Protein 8EY4 (pdb70)

Foldseek 3Di:
DAAADLQQGDGQDDDAQPQDQRPPQRDGRHPVLSVPQCDADDSHRGGSVVSNVVVVVD/DDDQVVQLQVQCVVAVVVPVVDDHSVVVQVVLLCVCPVDPQWDWDADPQGKIWIAHLVSQDIWIAHNVSRTRHHRDPVRVVVVVVD

Structure (mmCIF, N/CA/C/O backbone):
data_8EY4
#
_entry.id   8EY4
#
_cell.length_a   70.641
_cell.length_b   53.660
_cell.length_c   38.533
_cell.angle_alpha   90.000
_cell.angle_beta   102.550
_cell.angle_gamma   90.000
#
_symmetry.space_group_name_H-M   'C 1 2 1'
#
loop_
_entity.id
_entity.type
_entity.pdbx_description
1 polymer 'Cys_rich_CPCC domain-containing protein'
2 polymer 'PT-VENN domain-containing protein'
3 non-polymer 'FE (II) ION'
4 water water
#
loop_
_atom_site.group_PDB
_atom_site.id
_atom_site.type_symbol
_atom_site.label_atom_id
_atom_site.label_alt_id
_atom_site.label_comp_id
_atom_site.label_asym_id
_atom_site.label_entity_id
_atom_site.label_seq_id
_atom_site.pdbx_PDB_ins_code
_atom_site.Cartn_x
_atom_site.Cartn_y
_atom_site.Cartn_z
_atom_site.occupancy
_atom_site.B_iso_or_equiv
_atom_site.auth_seq_id
_atom_site.auth_comp_id
_atom_site.auth_asym_id
_atom_site.auth_atom_id
_atom_site.pdbx_PDB_model_num
ATOM 1 N N . GLY A 1 5 ? 6.20370 0.71776 29.61061 1.000 54.97252 5 GLY I N 1
ATOM 2 C CA . GLY A 1 5 ? 6.70780 1.49709 30.73251 1.000 55.47730 5 GLY I CA 1
ATOM 3 C C . GLY A 1 5 ? 7.75479 0.87026 31.65952 1.000 54.02917 5 GLY I C 1
ATOM 4 O O . GLY A 1 5 ? 7.86846 1.28299 32.80622 1.000 57.10525 5 GLY I O 1
ATOM 5 N N . SER A 1 6 ? 8.55321 -0.09425 31.17538 1.000 47.75140 6 SER I N 1
ATOM 6 C CA . SER A 1 6 ? 9.41683 -0.85807 32.06711 1.000 43.02304 6 SER I CA 1
ATOM 7 C C . SER A 1 6 ? 10.85888 -0.97794 31.57822 1.000 40.65370 6 SER I C 1
ATOM 8 O O . SER A 1 6 ? 11.56687 -1.89080 32.01383 1.000 47.96297 6 SER I O 1
ATOM 11 N N . TYR A 1 7 ? 11.32076 -0.08328 30.66067 1.000 25.2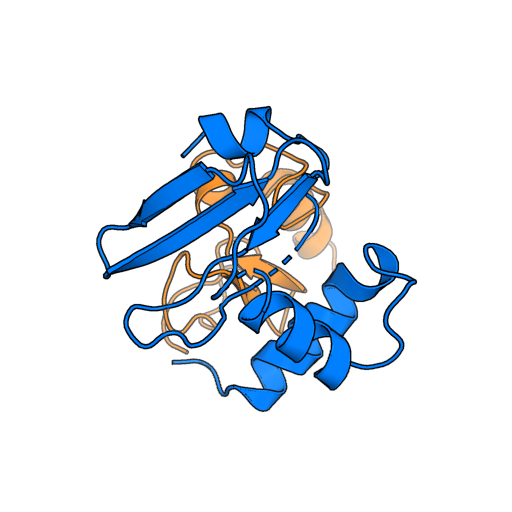9040 7 TYR I N 1
ATOM 12 C CA . TYR A 1 7 ? 12.74719 0.04729 30.38089 1.000 26.74323 7 TYR I CA 1
ATOM 13 C C . TYR A 1 7 ? 13.25128 1.40786 30.84473 1.000 23.37731 7 TYR I C 1
ATOM 14 O O . TYR A 1 7 ? 12.51398 2.39416 30.76194 1.000 23.62543 7 TYR I O 1
ATOM 23 N N . PRO A 1 8 ? 14.51213 1.50382 31.28723 1.000 25.17179 8 PRO I N 1
ATOM 24 C CA . PRO A 1 8 ? 15.06599 2.80809 31.67067 1.000 24.65846 8 PRO I CA 1
ATOM 25 C C . PRO A 1 8 ? 15.20897 3.75510 30.48988 1.000 25.72062 8 PRO I C 1
ATOM 26 O O . PRO A 1 8 ? 15.65313 3.36284 29.40511 1.000 28.81683 8 PRO I O 1
ATOM 30 N N . CYS A 1 9 ? 14.81867 5.00918 30.70997 1.000 22.38055 9 CYS I N 1
ATOM 31 C CA . CYS A 1 9 ? 15.15415 6.07216 29.77695 1.000 20.05506 9 CYS I CA 1
ATOM 32 C C . CYS A 1 9 ? 16.67539 6.18348 29.71182 1.000 17.11304 9 CYS I C 1
ATOM 33 O O . CYS A 1 9 ? 17.34548 6.19716 30.76215 1.000 19.41777 9 CYS I O 1
ATOM 36 N N . PRO A 1 10 ? 17.25963 6.22566 28.52511 1.000 17.06733 10 PRO I N 1
ATOM 37 C CA . PRO A 1 10 ? 18.72918 6.32959 28.44325 1.000 22.73253 10 PRO I CA 1
ATOM 38 C C . PRO A 1 10 ? 19.27740 7.63688 28.98245 1.000 20.91234 10 PRO I C 1
ATOM 39 O O . PRO A 1 10 ? 20.47985 7.71224 29.28698 1.000 26.38003 10 PRO I O 1
ATOM 43 N N . CYS A 1 11 ? 18.45041 8.66658 29.12491 1.000 21.61462 11 CYS I N 1
ATOM 44 C CA . CYS A 1 11 ? 18.92334 9.95617 29.65458 1.000 19.72611 11 CYS I CA 1
ATOM 45 C C . CYS A 1 11 ? 18.80044 9.97470 31.17353 1.000 23.77364 11 CYS I C 1
ATOM 46 O O . CYS A 1 11 ? 19.80509 9.94748 31.89428 1.000 22.86992 11 CYS I O 1
ATOM 49 N N . CYS A 1 12 ? 17.57145 10.01010 31.67008 1.000 21.82520 12 CYS I N 1
ATOM 50 C CA . CYS A 1 12 ? 17.38576 10.15794 33.11034 1.000 22.39218 12 CYS I CA 1
ATOM 51 C C . CYS A 1 12 ? 17.47571 8.83851 33.88315 1.000 23.74061 12 CYS I C 1
ATOM 52 O O . CYS A 1 12 ? 17.61446 8.86650 35.11814 1.000 22.94745 12 CYS I O 1
ATOM 55 N N . GLY A 1 13 ? 17.40879 7.68854 33.21777 1.000 20.36577 13 GLY I N 1
ATOM 56 C CA . GLY A 1 13 ? 17.52976 6.40310 33.89041 1.000 23.21349 13 GLY I CA 1
ATOM 57 C C . GLY A 1 13 ? 16.27810 5.89626 34.58739 1.000 25.77601 13 GLY I C 1
ATOM 58 O O . GLY A 1 13 ? 16.27267 4.75263 35.05004 1.000 22.70976 13 GLY I O 1
ATOM 59 N N . ASN A 1 14 ? 15.20682 6.68915 34.65107 1.000 20.60598 14 ASN I N 1
ATOM 60 C CA . ASN A 1 14 ? 13.94240 6.22620 35.19230 1.000 23.69002 14 ASN I CA 1
ATOM 61 C C . ASN A 1 14 ? 13.19518 5.32721 34.20898 1.000 24.92958 14 ASN I C 1
ATOM 62 O O . ASN A 1 14 ? 13.28989 5.48842 32.97946 1.000 22.00583 14 ASN I O 1
ATOM 67 N N . LYS A 1 15 ? 12.43058 4.38609 34.76950 1.000 24.27477 15 LYS I N 1
ATOM 68 C CA . LYS A 1 15 ? 11.76244 3.33120 33.99933 1.000 23.94403 15 LYS I CA 1
ATOM 69 C C . LYS A 1 15 ? 10.48910 3.89054 33.37278 1.000 24.87738 15 LYS I C 1
ATOM 70 O O . LYS A 1 15 ? 9.39374 3.74505 33.90830 1.000 25.09334 15 LYS I O 1
ATOM 76 N N . THR A 1 16 ? 10.62887 4.49947 32.18379 1.000 22.50088 16 THR I N 1
ATOM 77 C CA . THR A 1 16 ? 9.49976 5.11596 31.51080 1.000 22.69088 16 THR I CA 1
ATOM 78 C C . THR A 1 16 ? 9.27476 4.61681 30.09259 1.000 20.58682 16 THR I C 1
ATOM 79 O O . THR A 1 16 ? 8.35669 5.10247 29.43792 1.000 21.80760 16 THR I O 1
ATOM 83 N N . ILE A 1 17 ? 10.10644 3.71855 29.59250 1.000 21.60939 17 ILE I N 1
ATOM 84 C CA . ILE A 1 17 ? 10.12397 3.36427 28.17723 1.000 22.76045 17 ILE I CA 1
ATOM 85 C C . ILE A 1 17 ? 9.42816 2.02382 28.02052 1.000 22.54462 17 ILE I C 1
ATOM 86 O O . ILE A 1 17 ? 9.65140 1.09734 28.81659 1.000 25.56544 17 ILE I O 1
ATOM 91 N N . ASP A 1 18 ? 8.53745 1.94172 27.03103 1.000 24.20426 18 ASP I N 1
ATOM 92 C CA . ASP A 1 18 ? 7.80208 0.72392 26.72729 1.000 26.28340 18 ASP I CA 1
ATOM 93 C C . ASP A 1 18 ? 8.60512 -0.17035 25.78497 1.000 29.14810 18 ASP I C 1
ATOM 94 O O . ASP A 1 18 ? 8.89337 -1.32725 26.10009 1.000 25.40419 18 ASP I O 1
ATOM 99 N N . GLU A 1 19 ? 8.96203 0.35369 24.62208 1.000 22.80953 19 GLU I N 1
ATOM 100 C CA . GLU A 1 19 ? 9.75377 -0.37634 23.63188 1.000 24.30801 19 GLU I CA 1
ATOM 101 C C . GLU A 1 19 ? 11.06604 0.36261 23.46796 1.000 22.06285 19 GLU I C 1
ATOM 102 O O . GLU A 1 19 ? 11.06744 1.50024 22.96163 1.000 29.23203 19 GLU I O 1
ATOM 108 N N . PRO A 1 20 ? 12.19594 -0.20850 23.85429 1.000 21.58444 20 PRO I N 1
ATOM 109 C CA . PRO A 1 20 ? 13.44922 0.54588 23.79952 1.000 22.85921 20 PRO I CA 1
ATOM 110 C C . PRO A 1 20 ? 13.87536 0.84187 22.37069 1.000 23.11934 20 PRO I C 1
ATOM 111 O O . PRO A 1 20 ? 13.74608 0.00605 21.47314 1.000 25.55220 20 PRO I O 1
ATOM 115 N N . GLY A 1 21 ? 14.43115 2.02759 22.17685 1.000 22.55363 21 GLY I N 1
ATOM 116 C CA . GLY A 1 21 ? 14.98147 2.35904 20.87515 1.000 19.87976 21 GLY I CA 1
ATOM 117 C C . GLY A 1 21 ? 13.94828 2.62274 19.79971 1.000 21.72937 21 GLY I C 1
ATOM 118 O O . GLY A 1 21 ? 14.26732 2.53084 18.60499 1.000 24.44735 21 GLY I O 1
ATOM 119 N N . CYS A 1 22 ? 12.73197 2.99605 20.18771 1.000 18.77784 22 CYS I N 1
ATOM 120 C CA . CYS A 1 22 ? 11.61398 3.18193 19.25786 1.000 20.27427 22 CYS I CA 1
ATOM 121 C C . CYS A 1 22 ? 11.06046 4.60116 19.34287 1.000 22.38581 22 CYS I C 1
ATOM 122 O O . CYS A 1 22 ? 9.87028 4.82410 19.11099 1.000 20.58084 22 CYS I O 1
ATOM 125 N N . TYR A 1 23 ? 11.91276 5.56619 19.69714 1.000 15.64797 23 TYR I N 1
ATOM 126 C CA . TYR A 1 23 ? 11.59252 7.00286 19.62876 1.000 15.25959 23 TYR I CA 1
ATOM 127 C C . TYR A 1 23 ? 10.45671 7.43228 20.55886 1.000 18.09905 23 TYR I C 1
ATOM 128 O O . TYR A 1 23 ? 9.87201 8.50999 20.37265 1.000 16.13781 23 TYR I O 1
ATOM 137 N N . GLU A 1 24 ? 10.16791 6.67592 21.61678 1.000 15.90697 24 GLU I N 1
ATOM 138 C CA . GLU A 1 24 ? 9.29582 7.20587 22.65566 1.000 16.17427 24 GLU I CA 1
ATOM 139 C C . GLU A 1 24 ? 9.93120 8.43207 23.30010 1.000 20.60995 24 GLU I C 1
ATOM 140 O O . GLU A 1 24 ? 11.15543 8.50864 23.45722 1.000 20.59947 24 GLU I O 1
ATOM 146 N N . ILE A 1 25 ? 9.09558 9.38941 23.70223 1.000 16.21351 25 ILE I N 1
ATOM 147 C CA . ILE A 1 25 ? 9.57457 10.58770 24.38142 1.000 16.36420 25 ILE I CA 1
ATOM 148 C C . ILE A 1 25 ? 9.35476 10.40843 25.87855 1.000 19.86473 25 ILE I C 1
ATOM 149 O O . ILE A 1 25 ? 8.22556 10.18921 26.32825 1.000 18.39085 25 ILE I O 1
ATOM 154 N N . CYS A 1 26 ? 10.44985 10.43715 26.62753 1.000 17.46114 26 CYS I N 1
ATOM 155 C CA . CYS A 1 26 ? 10.38275 10.26648 28.08099 1.000 18.27232 26 CYS I CA 1
ATOM 156 C C . CYS A 1 26 ? 9.55410 11.39356 28.67791 1.000 18.53816 26 CYS I C 1
ATOM 157 O O . CYS A 1 26 ? 9.86845 12.57046 28.45194 1.000 19.10735 26 CYS I O 1
ATOM 160 N N . PRO A 1 27 ? 8.51492 11.08329 29.45917 1.000 19.05107 27 PRO I N 1
ATOM 161 C CA . PRO A 1 27 ? 7.71507 12.13413 30.09199 1.000 20.56549 27 PRO I CA 1
ATOM 162 C C . PRO A 1 27 ? 8.41721 12.86319 31.22672 1.000 21.59238 27 PRO I C 1
ATOM 163 O O . PRO A 1 27 ? 7.89851 13.89428 31.67915 1.000 22.37879 27 PRO I O 1
ATOM 167 N N . ILE A 1 28 ? 9.51781 12.33727 31.75076 1.000 20.52495 28 ILE I N 1
ATOM 168 C CA . ILE A 1 28 ? 10.23111 13.00145 32.84216 1.000 21.34908 28 ILE I CA 1
ATOM 169 C C . ILE A 1 28 ? 11.22597 14.02259 32.32061 1.000 26.47324 28 ILE I C 1
ATOM 170 O O . ILE A 1 28 ? 11.26289 15.16331 32.78694 1.000 28.28871 28 ILE I O 1
ATOM 175 N N . CYS A 1 29 ? 12.05885 13.64009 31.35403 1.000 20.42658 29 CYS I N 1
ATOM 176 C CA . CYS A 1 29 ? 13.18170 14.46732 30.95828 1.000 20.35672 29 CYS I CA 1
ATOM 177 C C . CYS A 1 29 ? 13.09396 14.94789 29.51883 1.000 21.73965 29 CYS I C 1
ATOM 178 O O . CYS A 1 29 ? 13.89676 15.79954 29.12323 1.000 20.07798 29 CYS I O 1
ATOM 181 N N . GLY A 1 30 ? 12.11863 14.47180 28.74326 1.000 22.35950 30 GLY I N 1
ATOM 182 C CA . GLY A 1 30 ? 11.93776 14.93966 27.38091 1.000 20.37960 30 GLY I CA 1
ATOM 183 C C . GLY A 1 30 ? 12.80818 14.27849 26.33097 1.000 19.18925 30 GLY I C 1
ATOM 184 O O . GLY A 1 30 ? 12.66866 14.60448 25.13395 1.000 16.88797 30 GLY I O 1
ATOM 185 N N . TRP A 1 31 ? 13.69138 13.36790 26.72094 1.000 20.47055 31 TRP I N 1
ATOM 186 C CA . TRP A 1 31 ? 14.58123 12.70723 25.76296 1.000 17.38756 31 TRP I CA 1
ATOM 187 C C . TRP A 1 31 ? 13.78974 11.77331 24.86034 1.000 19.09714 31 TRP I C 1
ATOM 188 O O . TRP A 1 31 ? 13.05882 10.91202 25.36111 1.000 17.30298 31 TRP I O 1
ATOM 199 N N . GLU A 1 32 ? 13.92342 11.94917 23.52492 1.000 16.23987 32 GLU I N 1
ATOM 200 C CA . GLU A 1 32 ? 13.32820 11.01194 22.57749 1.000 15.80879 32 GLU I CA 1
ATOM 201 C C . GLU A 1 32 ? 14.26717 9.82795 22.39345 1.000 15.96256 32 GLU I C 1
ATOM 202 O O . GLU A 1 32 ? 15.46984 10.00747 22.15355 1.000 19.40472 32 GLU I O 1
ATOM 208 N N . ASP A 1 33 ? 13.73535 8.61819 22.56391 1.000 16.09723 33 ASP I N 1
ATOM 209 C CA . ASP A 1 33 ? 14.58702 7.43973 22.71243 1.000 16.48004 33 ASP I CA 1
ATOM 210 C C . ASP A 1 33 ? 1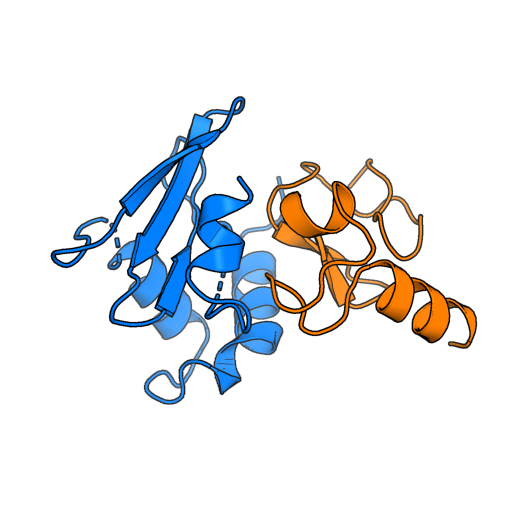5.04834 6.95920 21.32500 1.000 16.71326 33 ASP I C 1
ATOM 211 O O . ASP A 1 33 ? 14.61205 5.94706 20.78020 1.000 17.00826 33 ASP I O 1
ATOM 216 N N . ASP A 1 34 ? 16.04493 7.67156 20.81357 1.000 16.48283 34 ASP I N 1
ATOM 217 C CA . ASP A 1 34 ? 16.65246 7.47033 19.49734 1.000 15.82496 34 ASP I CA 1
ATOM 218 C C . ASP A 1 34 ? 17.79962 6.47118 19.59949 1.000 16.34949 34 ASP I C 1
ATOM 219 O O . ASP A 1 34 ? 18.76682 6.73167 20.33132 1.000 16.79383 34 ASP I O 1
ATOM 224 N N . PRO A 1 35 ? 17.76993 5.35306 18.86713 1.000 16.42070 35 PRO I N 1
ATOM 225 C CA . PRO A 1 35 ? 18.78631 4.31638 19.08939 1.000 18.51001 35 PRO I CA 1
ATOM 226 C C . PRO A 1 35 ? 20.15648 4.69549 18.53298 1.000 21.75303 35 PRO I C 1
ATOM 227 O O . PRO A 1 35 ? 21.17613 4.20196 19.03384 1.000 19.72197 35 PRO I O 1
ATOM 231 N N . VAL A 1 36 ? 20.21538 5.56276 17.51976 1.000 16.82507 36 VAL I N 1
ATOM 232 C CA . VAL A 1 36 ? 21.51455 6.05752 17.05572 1.000 17.57692 36 VAL I CA 1
ATOM 233 C C . VAL A 1 36 ? 22.20382 6.84722 18.16427 1.000 20.38780 36 VAL I C 1
ATOM 234 O O . VAL A 1 36 ? 23.41854 6.72389 18.37590 1.000 20.73658 36 VAL I O 1
ATOM 238 N N . GLN A 1 37 ? 21.43476 7.66273 18.89095 1.000 17.18212 37 GLN I N 1
ATOM 239 C CA . GLN A 1 37 ? 22.00720 8.52983 19.91581 1.000 17.59134 37 GLN I CA 1
ATOM 240 C C . GLN A 1 37 ? 22.30330 7.79153 21.21914 1.000 24.41709 37 GLN I C 1
ATOM 241 O O . GLN A 1 37 ? 23.18721 8.22966 21.96429 1.000 21.83764 37 GLN I O 1
ATOM 247 N N . SER A 1 38 ? 21.58236 6.69869 21.53691 1.000 21.81891 38 SER I N 1
ATOM 248 C CA . SER A 1 38 ? 22.04167 5.87743 22.65924 1.000 22.73739 38 SER I CA 1
ATOM 249 C C . SER A 1 38 ? 23.23744 5.00694 22.27285 1.000 22.99916 38 SER I C 1
ATOM 250 O O . SER A 1 38 ? 24.11416 4.75437 23.11102 1.000 23.46407 38 SER I O 1
ATOM 253 N N . ALA A 1 39 ? 23.33229 4.55975 21.02143 1.000 20.82983 39 ALA I N 1
ATOM 254 C CA . ALA A 1 39 ? 24.51440 3.78783 20.63069 1.000 22.48225 39 ALA I CA 1
ATOM 255 C C . ALA A 1 39 ? 25.76032 4.66881 20.54257 1.000 27.47238 39 ALA I C 1
ATOM 256 O O . ALA A 1 39 ? 26.87836 4.18034 20.73066 1.000 31.39103 39 ALA I O 1
ATOM 258 N N . ASP A 1 40 ? 25.59125 5.95978 20.26740 1.000 28.96111 40 ASP I N 1
ATOM 259 C CA . ASP A 1 40 ? 26.68766 6.92475 20.22479 1.000 23.75127 40 ASP I CA 1
ATOM 260 C C . ASP A 1 40 ? 26.29287 8.12552 21.07096 1.000 21.78861 40 ASP I C 1
ATOM 261 O O . ASP A 1 40 ? 25.67404 9.08351 20.57634 1.000 20.45249 40 ASP I O 1
ATOM 266 N N . PRO A 1 41 ? 26.61852 8.11007 22.36351 1.000 22.67708 41 PRO I N 1
ATOM 267 C CA . PRO A 1 41 ? 26.06770 9.14069 23.25427 1.000 21.94367 41 PRO I CA 1
ATOM 268 C C . PRO A 1 41 ? 26.63423 10.52920 23.02110 1.000 25.64366 41 PRO I C 1
ATOM 269 O O . PRO A 1 41 ? 26.14993 11.47393 23.65438 1.000 22.42917 41 PRO I O 1
ATOM 273 N N . ASP A 1 42 ? 27.64794 10.68360 22.17005 1.000 23.33703 42 ASP I N 1
ATOM 274 C CA . ASP A 1 42 ? 28.17179 11.99857 21.83875 1.000 24.00514 42 ASP I CA 1
ATOM 275 C C . ASP A 1 42 ? 27.62383 12.54440 20.52631 1.000 26.37606 42 ASP I C 1
ATOM 276 O O . ASP A 1 42 ? 28.01043 13.64556 20.12099 1.000 25.70478 42 ASP I O 1
ATOM 281 N N . PHE A 1 43 ? 26.68825 11.84680 19.89151 1.000 24.40050 43 PHE I N 1
ATOM 282 C CA . PHE A 1 43 ? 26.19298 12.24027 18.56781 1.000 20.50653 43 PHE I CA 1
ATOM 283 C C . PHE A 1 43 ? 25.00140 13.17447 18.75189 1.000 21.87691 43 PHE I C 1
ATOM 284 O O . PHE A 1 43 ? 23.93133 12.74176 19.20002 1.000 22.13116 43 PHE I O 1
ATOM 292 N N . SER A 1 44 ? 25.19588 14.45945 18.44880 1.000 20.89748 44 SER I N 1
ATOM 293 C CA . SER A 1 44 ? 24.09667 15.40730 18.49204 1.000 20.86042 44 SER I CA 1
ATOM 294 C C . SER A 1 44 ? 23.32387 15.35676 17.17731 1.000 21.67538 44 SER I C 1
ATOM 295 O O . SER A 1 44 ? 23.82276 14.88527 16.15183 1.000 22.65476 44 SER I O 1
ATOM 298 N N . GLY A 1 45 ? 22.09672 15.85775 17.19981 1.000 19.21873 45 GLY I N 1
ATOM 299 C CA . GLY A 1 45 ? 21.46879 16.12075 15.91161 1.000 18.54333 45 GLY I CA 1
ATOM 300 C C . GLY A 1 45 ? 20.78789 14.92939 15.28079 1.000 19.92722 45 GLY I C 1
ATOM 301 O O . GLY A 1 45 ? 20.73427 14.83081 14.03887 1.000 22.41961 45 GLY I O 1
ATOM 302 N N . GLY A 1 46 ? 20.21652 14.03769 16.09404 1.000 16.97725 46 GLY I N 1
ATOM 303 C CA . GLY A 1 46 ? 19.35180 12.99768 15.57148 1.000 17.59089 46 GLY I CA 1
ATOM 304 C C . GLY A 1 46 ? 17.92246 13.37445 15.93339 1.000 15.55718 46 GLY I C 1
ATOM 305 O O . GLY A 1 46 ? 17.52197 14.50616 15.65585 1.000 17.98997 46 GLY I O 1
ATOM 306 N N . ALA A 1 47 ? 17.15801 12.48381 16.58161 1.000 12.81936 47 ALA I N 1
ATOM 307 C CA . ALA A 1 47 ? 15.81482 12.88516 16.99163 1.000 15.39868 47 ALA I CA 1
ATOM 308 C C . ALA A 1 47 ? 15.87918 14.01751 18.00191 1.000 18.88235 47 ALA I C 1
ATOM 309 O O . ALA A 1 47 ? 14.98845 14.86543 18.03368 1.000 17.88432 47 ALA I O 1
ATOM 311 N N . ASN A 1 48 ? 16.95159 14.06734 18.79533 1.000 15.58537 48 ASN I N 1
ATOM 312 C CA . ASN A 1 48 ? 17.21156 15.14089 19.74951 1.000 15.36220 48 ASN I CA 1
ATOM 313 C C . ASN A 1 48 ? 18.31930 16.04343 19.24150 1.000 15.85615 48 ASN I C 1
ATOM 314 O O . ASN A 1 48 ? 19.31247 15.56463 18.68455 1.000 15.62643 48 ASN I O 1
ATOM 319 N N . SER A 1 49 ? 18.14594 17.33874 19.44339 1.000 17.15237 49 SER I N 1
ATOM 320 C CA . SER A 1 49 ? 19.20692 18.27977 19.09998 1.000 20.86521 49 SER I CA 1
ATOM 321 C C . SER A 1 49 ? 20.48328 18.02083 19.89645 1.000 23.01272 49 SER I C 1
ATOM 322 O O . SER A 1 49 ? 21.55263 17.87264 19.27860 1.000 21.27524 49 SER I O 1
ATOM 325 N N . PRO A 1 50 ? 20.46154 17.93009 21.22513 1.000 21.30367 50 PRO I N 1
ATOM 326 C CA . PRO A 1 50 ? 21.69072 17.59398 21.95002 1.000 20.23711 50 PRO I CA 1
ATOM 327 C C . PRO A 1 50 ? 22.05330 16.12427 21.80125 1.000 18.53992 50 PRO I C 1
ATOM 328 O O . PRO A 1 50 ? 21.22363 15.27835 21.44793 1.000 19.18865 50 PRO I O 1
ATOM 332 N N . SER A 1 51 ? 23.33978 15.83808 22.02662 1.000 20.53108 51 SER I N 1
ATOM 333 C CA . SER A 1 51 ? 23.74777 14.46467 22.24913 1.000 19.00911 51 SER I CA 1
ATOM 334 C C . SER A 1 51 ? 23.14086 13.94481 23.55520 1.000 21.88198 51 SER I C 1
ATOM 335 O O . SER A 1 51 ? 22.66953 14.71629 24.40498 1.000 22.45571 51 SER I O 1
ATOM 338 N N . LEU A 1 52 ? 23.16759 12.61616 23.71158 1.000 17.71894 52 LEU I N 1
ATOM 339 C CA . LEU A 1 52 ? 22.70197 12.01187 24.96408 1.000 17.29121 52 LEU I CA 1
ATOM 340 C C . LEU A 1 52 ? 23.51345 12.51170 26.14979 1.000 20.21615 52 LEU I C 1
ATOM 341 O O . LEU A 1 52 ? 22.95507 12.78673 27.22453 1.000 19.76776 52 LEU I O 1
ATOM 346 N N . ASN A 1 53 ? 24.83286 12.62640 25.97800 1.000 18.38473 53 ASN I N 1
ATOM 347 C CA . ASN A 1 53 ? 25.68021 13.08250 27.08010 1.000 21.32784 53 ASN I CA 1
ATOM 348 C C . ASN A 1 53 ? 25.37798 14.52414 27.45664 1.000 23.55392 53 ASN I C 1
ATOM 349 O O . ASN A 1 53 ? 25.43588 14.88830 28.64313 1.000 27.28782 53 ASN I O 1
ATOM 354 N N . GLU A 1 54 ? 25.07121 15.36285 26.46936 1.000 23.50348 54 GLU I N 1
ATOM 355 C CA . GLU A 1 54 ? 24.66792 16.72706 26.78168 1.000 25.05169 54 GLU I CA 1
ATOM 356 C C . GLU A 1 54 ? 23.33999 16.73722 27.52973 1.000 27.01565 54 GLU I C 1
ATOM 357 O O . GLU A 1 54 ? 23.16201 17.49967 28.49274 1.000 27.58294 54 GLU I O 1
ATOM 363 N N . ALA A 1 55 ? 22.40883 15.87608 27.11888 1.000 26.87143 55 ALA I N 1
ATOM 364 C CA . ALA A 1 55 ? 21.09175 15.86101 27.74044 1.000 24.79227 55 ALA I CA 1
ATOM 365 C C . ALA A 1 55 ? 21.15959 15.33454 29.16886 1.000 25.48050 55 ALA I C 1
ATOM 366 O O . ALA A 1 55 ? 20.43709 15.82390 30.04581 1.000 25.48099 55 ALA I O 1
ATOM 368 N N . LYS A 1 56 ? 22.00064 14.32497 29.41231 1.000 22.84513 56 LYS I N 1
ATOM 369 C CA . LYS A 1 56 ? 22.18545 13.81201 30.76957 1.000 27.86896 56 LYS I CA 1
ATOM 370 C C . LYS A 1 56 ? 22.81856 14.85953 31.66762 1.000 32.56633 56 LYS I C 1
ATOM 371 O O . LYS A 1 56 ? 22.38781 15.03720 32.81217 1.000 32.83037 56 LYS I O 1
ATOM 377 N N . ARG A 1 57 ? 23.84335 15.55817 31.17062 1.000 28.99540 57 ARG I N 1
ATOM 378 C CA . ARG A 1 57 ? 24.48303 16.59232 31.97245 1.000 33.93264 57 ARG I CA 1
ATOM 379 C C . ARG A 1 57 ? 23.48283 17.66642 32.36603 1.000 39.04100 57 ARG I C 1
ATOM 380 O O . ARG A 1 57 ? 23.38739 18.03590 33.54259 1.000 37.61416 57 ARG I O 1
ATOM 388 N N . ALA A 1 58 ? 22.71950 18.17207 31.39253 1.000 33.95435 58 ALA I N 1
ATOM 389 C CA . ALA A 1 58 ? 21.69575 19.17444 31.68012 1.000 34.22230 58 ALA I CA 1
ATOM 390 C C . ALA A 1 58 ? 20.65709 18.64257 32.66190 1.000 38.81926 58 ALA I C 1
ATOM 391 O O . ALA A 1 58 ? 20.31785 19.31545 33.64193 1.000 42.52214 58 ALA I O 1
ATOM 393 N N . PHE A 1 59 ? 20.15961 17.42393 32.43720 1.000 33.63285 59 PHE I N 1
ATOM 394 C CA . PHE A 1 59 ? 19.10863 16.90372 33.30700 1.000 33.10630 59 PHE I CA 1
ATOM 395 C C . PHE A 1 59 ? 19.59938 16.72227 34.73666 1.000 41.80164 59 PHE I C 1
ATOM 396 O O . PHE A 1 59 ? 18.85602 16.98336 35.69806 1.000 43.62246 59 PHE I O 1
ATOM 404 N N . ASN A 1 60 ? 20.84184 16.27211 34.91140 1.000 41.56920 60 ASN I N 1
ATOM 405 C CA . ASN A 1 60 ? 21.30528 16.04887 36.27599 1.000 44.13799 60 ASN I CA 1
ATOM 406 C C . ASN A 1 60 ? 21.41158 17.33734 37.07202 1.000 54.14669 60 ASN I C 1
ATOM 407 O O . ASN A 1 60 ? 21.45779 17.28286 38.30558 1.000 56.95212 60 ASN I O 1
ATOM 412 N N . GLU A 1 61 ? 21.42533 18.49270 36.41353 1.000 56.76559 61 GLU I N 1
ATOM 413 C CA . GLU A 1 61 ? 21.32632 19.73919 37.16403 1.000 63.51462 61 GLU I CA 1
ATOM 414 C C . GLU A 1 61 ? 19.87833 20.01394 37.56415 1.000 61.44929 61 GLU I C 1
ATOM 415 O O . GLU A 1 61 ? 19.59063 20.30326 38.73174 1.000 64.96490 61 GLU I O 1
ATOM 421 N N . GLN A 1 62 ? 18.95757 19.90366 36.61397 1.000 58.03122 62 GLN I N 1
ATOM 422 C CA . GLN A 1 62 ? 17.52597 19.91109 36.89837 1.000 58.29067 62 GLN I CA 1
ATOM 423 C C . GLN A 1 62 ? 17.18668 18.98062 38.05769 1.000 57.31806 62 GLN I C 1
ATOM 424 O O . GLN A 1 62 ? 16.51623 19.38718 39.00543 1.000 58.67567 62 GLN I O 1
ATOM 430 N N . LYS B 2 1 ? 3.25714 -0.96929 24.47740 1.000 51.22645 57 LYS A N 1
ATOM 431 C CA . LYS B 2 1 ? 3.33233 0.00165 23.39533 1.000 48.90072 57 LYS A CA 1
ATOM 432 C C . LYS B 2 1 ? 2.68730 1.31127 23.83546 1.000 42.26913 57 LYS A C 1
ATOM 433 O O . LYS B 2 1 ? 1.59599 1.30843 24.42465 1.000 40.18551 57 LYS A O 1
ATOM 439 N N . VAL B 2 2 ? 3.36348 2.43052 23.55413 1.000 36.60880 58 VAL A N 1
ATOM 440 C CA . VAL B 2 2 ? 2.89555 3.71990 24.05328 1.000 38.21141 58 VAL A CA 1
ATOM 441 C C . VAL B 2 2 ? 1.48839 4.03428 23.51446 1.000 38.89271 58 VAL A C 1
ATOM 442 O O . VAL B 2 2 ? 1.12344 3.65004 22.39365 1.000 35.62784 58 VAL A O 1
ATOM 446 N N . GLU B 2 3 ? 0.69974 4.73914 24.32665 1.000 36.89075 59 GLU A N 1
ATOM 447 C CA . GLU B 2 3 ? -0.62361 5.18407 23.89968 1.000 38.29111 59 GLU A CA 1
ATOM 448 C C . GLU B 2 3 ? -0.51597 6.07097 22.65807 1.000 33.29141 59 GLU A C 1
ATOM 449 O O . GLU B 2 3 ? 0.28324 7.01891 22.65329 1.000 30.98658 59 GLU A O 1
ATOM 455 N N . PRO B 2 4 ? -1.27861 5.80178 21.58215 1.000 34.05123 60 PRO A N 1
ATOM 456 C CA . PRO B 2 4 ? -0.96530 6.48198 20.31757 1.000 28.76015 60 PRO A CA 1
ATOM 457 C C . PRO B 2 4 ? -1.29465 7.96684 20.26564 1.000 31.48677 60 PRO A C 1
ATOM 458 O O . PRO B 2 4 ? -0.57969 8.71373 19.57282 1.000 28.37845 60 PRO A O 1
ATOM 462 N N . VAL B 2 5 ? -2.37433 8.42067 20.90396 1.000 27.19102 61 VAL A N 1
ATOM 463 C CA . VAL B 2 5 ? -2.68914 9.84747 20.85120 1.000 31.13619 61 VAL A CA 1
ATOM 464 C C . VAL B 2 5 ? -1.62270 10.64758 21.59412 1.000 28.79705 61 VAL A C 1
ATOM 465 O O . VAL B 2 5 ? -1.17425 11.69789 21.12422 1.000 25.81252 61 VAL A O 1
ATOM 469 N N . GLY B 2 6 ? -1.21850 10.17178 22.76851 1.000 29.11233 62 GLY A N 1
ATOM 470 C CA . GLY B 2 6 ? -0.14124 10.82480 23.49038 1.000 32.44237 62 GLY A CA 1
ATOM 471 C C . GLY B 2 6 ? 1.17633 10.77939 22.74248 1.000 29.62490 62 GLY A C 1
ATOM 472 O O . GLY B 2 6 ? 1.94462 11.74481 22.76747 1.000 29.33107 62 GLY A O 1
ATOM 473 N N . ASN B 2 7 ? 1.45820 9.65925 22.06433 1.000 25.69866 63 ASN A N 1
ATOM 474 C CA . ASN B 2 7 ? 2.68351 9.58867 21.27270 1.000 22.12421 63 ASN A CA 1
ATOM 475 C C . ASN B 2 7 ? 2.65518 10.62254 20.15819 1.000 23.93123 63 ASN A C 1
ATOM 476 O O . ASN B 2 7 ? 3.65269 11.31329 19.91555 1.000 22.50380 63 ASN A O 1
ATOM 481 N N . ALA B 2 8 ? 1.50805 10.76292 19.48580 1.000 22.61946 64 ALA A N 1
ATOM 482 C CA . ALA B 2 8 ? 1.39898 11.73272 18.40425 1.000 21.99433 64 ALA A CA 1
ATOM 483 C C . ALA B 2 8 ? 1.52152 13.16244 18.92592 1.000 23.46948 64 ALA A C 1
ATOM 484 O O . ALA B 2 8 ? 2.25106 13.97869 18.35525 1.000 24.44194 64 ALA A O 1
ATOM 486 N N . TYR B 2 9 ? 0.80751 13.49367 20.01124 1.000 23.24043 65 TYR A N 1
ATOM 487 C CA . TYR B 2 9 ? 0.87778 14.85562 20.52992 1.000 28.66421 65 TYR A CA 1
ATOM 488 C C . TYR B 2 9 ? 2.27300 15.18317 21.06995 1.000 29.25517 65 TYR A C 1
ATOM 489 O O . TYR B 2 9 ? 2.76553 16.30693 20.90532 1.000 24.85004 65 TYR A O 1
ATOM 498 N N . GLY B 2 10 ? 2.92479 14.22801 21.73205 1.000 25.38635 66 GLY A N 1
ATOM 499 C CA . GLY B 2 10 ? 4.26611 14.48925 22.22420 1.000 21.97620 66 GLY A CA 1
ATOM 500 C C . GLY B 2 10 ? 5.26423 14.75282 21.10737 1.000 22.00744 66 GLY A C 1
ATOM 501 O O . GLY B 2 10 ? 6.13207 15.62233 21.22591 1.000 20.33991 66 GLY A O 1
ATOM 502 N N . HIS B 2 11 ? 5.15718 13.99843 20.00979 1.000 21.63380 67 HIS A N 1
ATOM 503 C CA . HIS B 2 11 ? 6.05815 14.20883 18.87871 1.000 20.71766 67 HIS A CA 1
ATOM 504 C C . HIS B 2 11 ? 5.76268 15.52579 18.16740 1.000 21.15183 67 HIS A C 1
ATOM 505 O O . HIS B 2 11 ? 6.68863 16.22636 17.75562 1.000 18.15413 67 HIS A O 1
ATOM 512 N N . TRP B 2 12 ? 4.48847 15.91123 18.07126 1.000 21.19627 68 TRP A N 1
ATOM 513 C CA . TRP B 2 12 ? 4.13723 17.21120 17.49977 1.000 24.27734 68 TRP A CA 1
ATOM 514 C C . TRP B 2 12 ? 4.67809 18.37417 18.33576 1.000 24.12874 68 TRP A C 1
ATOM 515 O O . TRP B 2 12 ? 5.15953 19.37660 17.78949 1.000 22.79232 68 TRP A O 1
ATOM 526 N N . THR B 2 13 ? 4.58085 18.27835 19.65910 1.000 24.83618 69 THR A N 1
ATOM 527 C CA . THR B 2 13 ? 5.18385 19.30236 20.50828 1.000 24.45073 69 THR A CA 1
ATOM 528 C C . THR B 2 13 ? 6.68780 19.38808 20.27858 1.000 24.99797 69 THR A C 1
ATOM 529 O O . THR B 2 13 ? 7.25935 20.48334 20.22398 1.000 23.19777 69 THR A O 1
ATOM 533 N N . LYS B 2 14 ? 7.34062 18.24046 20.11968 1.000 20.40277 70 LYS A N 1
ATOM 534 C CA . LYS B 2 14 ? 8.80143 18.23014 20.03266 1.000 19.57001 70 LYS A CA 1
ATOM 535 C C . LYS B 2 14 ? 9.29536 18.67442 18.66682 1.000 22.12243 70 LYS A C 1
ATOM 536 O O . LYS B 2 14 ? 10.32920 19.34156 18.56493 1.000 23.39022 70 LYS A O 1
ATOM 542 N N . HIS B 2 15 ? 8.60245 18.26806 17.60661 1.000 18.29828 71 HIS A N 1
ATOM 543 C CA . HIS B 2 15 ? 9.09793 18.44103 16.25018 1.000 19.46588 71 HIS A CA 1
ATOM 544 C C . HIS B 2 15 ? 8.26842 19.39634 15.40446 1.000 24.63253 71 HIS A C 1
ATOM 545 O O . HIS B 2 15 ? 8.59537 19.60728 14.22254 1.000 21.99969 71 HIS A O 1
ATOM 552 N N . GLY B 2 16 ? 7.18942 19.95061 15.94594 1.000 25.84462 72 GLY A N 1
ATOM 553 C CA . GLY B 2 16 ? 6.31381 20.76449 15.11561 1.000 23.39970 72 GLY A CA 1
ATOM 554 C C . GLY B 2 16 ? 6.99550 21.97062 14.48904 1.000 22.66056 72 GLY A C 1
ATOM 555 O O . GLY B 2 16 ? 6.65529 22.36474 13.36909 1.000 27.98476 72 GLY A O 1
ATOM 556 N N . LYS B 2 17 ? 7.96330 22.57177 15.19506 1.000 23.75103 73 LYS A N 1
ATOM 557 C CA . LYS B 2 17 ? 8.68162 23.72272 14.65137 1.000 27.23185 73 LYS A CA 1
ATOM 558 C C . LYS B 2 17 ? 9.42281 23.38169 13.35877 1.000 21.71775 73 LYS A C 1
ATOM 559 O O . LYS B 2 17 ? 9.69182 24.28202 12.55361 1.000 24.54744 73 LYS A O 1
ATOM 565 N N . GLU B 2 18 ? 9.74530 22.10908 13.14772 1.000 20.01264 74 GLU A N 1
ATOM 566 C CA . GLU B 2 18 ? 10.37939 21.64740 11.91505 1.000 21.61394 74 GLU A CA 1
ATOM 567 C C . GLU B 2 18 ? 9.41641 21.55044 10.74091 1.000 22.35533 74 GLU A C 1
ATOM 568 O O . GLU B 2 18 ? 9.86518 21.33527 9.60586 1.000 22.24217 74 GLU A O 1
ATOM 574 N N . PHE B 2 19 ? 8.11607 21.70076 10.97315 1.000 22.14440 75 PHE A N 1
ATOM 575 C CA . PHE B 2 19 ? 7.11009 21.49722 9.92965 1.000 23.70155 75 PHE A CA 1
ATOM 576 C C . PHE B 2 19 ? 6.08237 22.61158 10.01748 1.000 25.57002 75 PHE A C 1
ATOM 577 O O . PHE B 2 19 ? 4.91817 22.37045 10.34167 1.000 27.47933 75 PHE A O 1
ATOM 585 N N . PRO B 2 20 ? 6.48417 23.85616 9.74341 1.000 33.40374 76 PRO A N 1
ATOM 586 C CA . PRO B 2 20 ? 5.54581 24.98320 9.92245 1.000 34.66653 76 PRO A CA 1
ATOM 587 C C . PRO B 2 20 ? 4.38788 24.96935 8.94142 1.000 41.37202 76 PRO A C 1
ATOM 588 O O .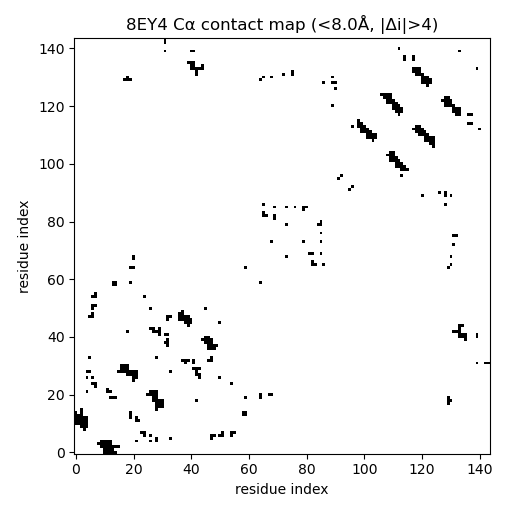 PRO B 2 20 ? 3.43343 25.73900 9.12632 1.000 48.17691 76 PRO A O 1
ATOM 592 N N . GLU B 2 21 ? 4.43024 24.11912 7.91656 1.000 40.82490 77 GLU A N 1
ATOM 593 C CA . GLU B 2 21 ? 3.27627 23.98065 7.03378 1.000 40.08974 77 GLU A CA 1
ATOM 594 C C . GLU B 2 21 ? 2.09960 23.29722 7.71990 1.000 40.74395 77 GLU A C 1
ATOM 595 O O . GLU B 2 21 ? 0.98353 23.38408 7.21494 1.000 46.15319 77 GLU A O 1
ATOM 601 N N . TYR B 2 22 ? 2.31316 22.63504 8.86018 1.000 36.52310 78 TYR A N 1
ATOM 602 C CA . TYR B 2 22 ? 1.25002 21.97005 9.60412 1.000 35.68241 78 TYR A CA 1
ATOM 603 C C . TYR B 2 22 ? 0.90570 22.78542 10.84177 1.000 37.64414 78 TYR A C 1
ATOM 604 O O . TYR B 2 22 ? 1.77820 23.43527 11.43007 1.000 36.99801 78 TYR A O 1
ATOM 613 N N . GLN B 2 23 ? -0.38080 22.74369 11.22372 1.000 43.48728 79 GLN A N 1
ATOM 614 C CA . GLN B 2 23 ? -0.89846 23.52029 12.34554 1.000 45.45798 79 GLN A CA 1
ATOM 615 C C . GLN B 2 23 ? -1.31202 22.69171 13.55238 1.000 46.90244 79 GLN A C 1
ATOM 616 O O . GLN B 2 23 ? -1.52759 23.27300 14.61940 1.000 52.44174 79 GLN A O 1
ATOM 622 N N . ASN B 2 24 ? -1.45942 21.37295 13.43016 1.000 41.74087 80 ASN A N 1
ATOM 623 C CA . ASN B 2 24 ? -1.89547 20.58229 14.57456 1.000 42.85462 80 ASN A CA 1
ATOM 624 C C . ASN B 2 24 ? -1.31831 19.18193 14.47726 1.000 39.08384 80 ASN A C 1
ATOM 625 O O . ASN B 2 24 ? -0.84956 18.75095 13.42303 1.000 35.42699 80 ASN A O 1
ATOM 630 N N . ALA B 2 25 ? -1.38636 18.45801 15.59653 1.000 38.90657 81 ALA A N 1
ATOM 631 C CA . ALA B 2 25 ? -0.79668 17.12426 15.63011 1.000 40.57548 81 ALA A CA 1
ATOM 632 C C . ALA B 2 25 ? -1.46234 16.17486 14.63718 1.000 37.68680 81 ALA A C 1
ATOM 633 O O . ALA B 2 25 ? -0.83542 15.20413 14.20367 1.000 34.61507 81 ALA A O 1
ATOM 635 N N . LYS B 2 26 ? -2.73943 16.39114 14.30297 1.000 35.82832 82 LYS A N 1
ATOM 636 C CA . LYS B 2 26 ? -3.38228 15.47194 13.37515 1.000 34.60955 82 LYS A CA 1
ATOM 637 C C . LYS B 2 26 ? -2.79404 15.61804 11.98393 1.000 31.10899 82 LYS A C 1
ATOM 638 O O . LYS B 2 26 ? -2.54973 14.61238 11.30825 1.000 30.58482 82 LYS A O 1
ATOM 644 N N . GLN B 2 27 ? -2.55308 16.86087 11.54009 1.000 32.32900 83 GLN A N 1
ATOM 645 C CA . GLN B 2 27 ? -1.92743 17.07725 10.23946 1.000 33.13390 83 GLN A CA 1
ATOM 646 C C . GLN B 2 27 ? -0.53319 16.49096 10.20945 1.000 26.84666 83 GLN A C 1
ATOM 647 O O . GLN B 2 27 ? -0.09136 15.97924 9.18661 1.000 24.02957 83 GLN A O 1
ATOM 653 N N . TYR B 2 28 ? 0.17334 16.57653 11.33680 1.000 27.19647 84 TYR A N 1
ATOM 654 C CA . TYR B 2 28 ? 1.52380 16.04240 11.43242 1.000 25.99224 84 TYR A CA 1
ATOM 655 C C . TYR B 2 28 ? 1.52200 14.52622 11.28367 1.000 25.08305 84 TYR A C 1
ATOM 656 O O . TYR B 2 28 ? 2.31245 13.96117 10.51549 1.000 23.46944 84 TYR A O 1
ATOM 665 N N . VAL B 2 29 ? 0.63564 13.84661 12.01497 1.000 26.46715 85 VAL A N 1
ATOM 666 C CA . VAL B 2 29 ? 0.53490 12.39499 11.90551 1.000 29.15053 85 VAL A CA 1
ATOM 667 C C . VAL B 2 29 ? 0.05612 11.98721 10.51145 1.000 25.92684 85 VAL A C 1
ATOM 668 O O . VAL B 2 29 ? 0.53769 11.00090 9.94987 1.000 25.52103 85 VAL A O 1
ATOM 672 N N . ASP B 2 30 ? -0.96406 12.66993 9.97654 1.000 26.04051 86 ASP A N 1
ATOM 673 C CA . ASP B 2 30 ? -1.38812 12.38506 8.60260 1.000 29.34572 86 ASP A CA 1
ATOM 674 C C . ASP B 2 30 ? -0.20327 12.48285 7.64287 1.000 23.23398 86 ASP A C 1
ATOM 675 O O . ASP B 2 30 ? -0.02868 11.64437 6.73714 1.000 24.11926 86 ASP A O 1
ATOM 680 N N . ALA B 2 31 ? 0.60314 13.52091 7.80530 1.000 23.65131 87 ALA A N 1
ATOM 681 C CA . ALA B 2 31 ? 1.72457 13.70676 6.89135 1.000 20.90446 87 ALA A CA 1
ATOM 682 C C . ALA B 2 31 ? 2.74934 12.59974 7.04730 1.000 20.58277 87 ALA A C 1
ATOM 683 O O . ALA B 2 31 ? 3.39033 12.20268 6.06088 1.000 18.76177 87 ALA A O 1
ATOM 685 N N . ALA B 2 32 ? 2.97879 12.13965 8.28356 1.000 21.79042 88 ALA A N 1
ATOM 686 C CA . ALA B 2 32 ? 3.90805 11.03700 8.48790 1.000 21.39234 88 ALA A CA 1
ATOM 687 C C . ALA B 2 32 ? 3.37584 9.76320 7.84366 1.000 21.97651 88 ALA A C 1
ATOM 688 O O . ALA B 2 32 ? 4.12005 9.03276 7.17613 1.000 21.48480 88 ALA A O 1
ATOM 690 N N . HIS B 2 33 ? 2.08035 9.48594 8.02187 1.000 24.82797 89 HIS A N 1
ATOM 691 C CA . HIS B 2 33 ? 1.49862 8.30915 7.39712 1.000 24.61654 89 HIS A CA 1
ATOM 692 C C . HIS B 2 33 ? 1.62250 8.38881 5.88510 1.000 23.08079 89 HIS A C 1
ATOM 693 O O . HIS B 2 33 ? 1.97806 7.40019 5.24185 1.000 23.43157 89 HIS A O 1
ATOM 700 N N . ASN B 2 34 ? 1.33088 9.57082 5.31475 1.000 23.04697 90 ASN A N 1
ATOM 701 C CA . ASN B 2 34 ? 1.34611 9.75485 3.86304 1.000 22.29779 90 ASN A CA 1
ATOM 702 C C . ASN B 2 34 ? 2.74884 9.57655 3.30939 1.000 19.19439 90 ASN A C 1
ATOM 703 O O . ASN B 2 34 ? 2.93306 8.97036 2.24677 1.000 19.00004 90 ASN A O 1
ATOM 708 N N . PHE B 2 35 ? 3.73812 10.14059 4.01559 1.000 18.13156 91 PHE A N 1
ATOM 709 C CA . PHE B 2 35 ? 5.15690 9.99367 3.67857 1.000 16.95782 91 PHE A CA 1
ATOM 710 C C . PHE B 2 35 ? 5.55907 8.52893 3.59521 1.000 21.38629 91 PHE A C 1
ATOM 711 O O . PHE B 2 35 ? 6.24915 8.12550 2.65848 1.000 21.68812 91 PHE A O 1
ATOM 727 N N . THR B 2 37 ? 3.53621 5.85771 3.37218 1.000 25.62705 93 THR A N 1
ATOM 728 C CA . THR B 2 37 ? 2.67475 5.07187 2.49680 1.000 25.88224 93 THR A CA 1
ATOM 729 C C . THR B 2 37 ? 2.90714 5.39111 1.03235 1.000 28.48791 93 THR A C 1
ATOM 730 O O . THR B 2 37 ? 2.78012 4.50729 0.17224 1.000 28.00940 93 THR A O 1
ATOM 734 N N . ASN B 2 38 ? 3.21015 6.64533 0.73045 1.000 22.56173 94 ASN A N 1
ATOM 735 C CA . ASN B 2 38 ? 3.49202 7.08953 -0.62817 1.000 22.05279 94 ASN A CA 1
ATOM 736 C C . ASN B 2 38 ? 4.80848 7.85556 -0.61907 1.000 21.50553 94 ASN A C 1
ATOM 737 O O . ASN B 2 38 ? 4.84099 9.08337 -0.78551 1.000 18.50395 94 ASN A O 1
ATOM 742 N N . PRO B 2 39 ? 5.92085 7.15999 -0.38386 1.000 24.10366 95 PRO A N 1
ATOM 743 C CA . PRO B 2 39 ? 7.21375 7.84849 -0.23825 1.000 21.20505 95 PRO A CA 1
ATOM 744 C C . PRO B 2 39 ? 7.59255 8.58215 -1.51137 1.000 21.20902 95 PRO A C 1
ATOM 745 O O . PRO B 2 39 ? 7.58928 7.97734 -2.59411 1.000 19.44180 95 PRO A O 1
ATOM 749 N N . PRO B 2 40 ? 7.97122 9.85891 -1.42975 1.000 21.82376 96 PRO A N 1
ATOM 750 C CA . PRO B 2 40 ? 8.40092 10.59051 -2.64757 1.000 24.57614 96 PRO A CA 1
ATOM 751 C C . PRO B 2 40 ? 9.67354 9.99266 -3.21591 1.000 24.21737 96 PRO A C 1
ATOM 752 O O . PRO B 2 40 ? 10.40834 9.29966 -2.49130 1.000 20.84942 96 PRO A O 1
ATOM 756 N N . PRO B 2 41 ? 9.96313 10.22086 -4.50331 1.000 22.82418 97 PRO A N 1
ATOM 757 C CA . PRO B 2 41 ? 11.24662 9.78784 -5.06679 1.000 25.12929 97 PRO A CA 1
ATOM 758 C C . PRO B 2 41 ? 12.41922 10.23248 -4.21037 1.000 22.23571 97 PRO A C 1
ATOM 759 O O . PRO B 2 41 ? 12.43098 11.34739 -3.68316 1.000 23.64880 97 PRO A O 1
ATOM 763 N N . GLY B 2 42 ? 13.42059 9.35501 -4.11148 1.000 19.55391 98 GLY A N 1
ATOM 764 C CA . GLY B 2 42 ? 14.58722 9.59149 -3.29525 1.000 16.75808 98 GLY A CA 1
ATOM 765 C C . GLY B 2 42 ? 14.45082 9.21089 -1.82898 1.000 19.54748 98 GLY A C 1
ATOM 766 O O . GLY B 2 42 ? 15.39074 9.46326 -1.05313 1.000 19.28532 98 GLY A O 1
ATOM 767 N N . THR B 2 43 ? 13.32222 8.64044 -1.41620 1.000 17.91184 99 THR A N 1
ATOM 768 C CA . THR B 2 43 ? 13.15317 8.19519 -0.02658 1.000 17.81034 99 THR A CA 1
ATOM 769 C C . THR B 2 43 ? 13.82656 6.83772 0.13085 1.000 21.93316 99 THR A C 1
ATOM 770 O O . THR B 2 43 ? 13.57534 5.91825 -0.64990 1.000 21.96159 99 THR A O 1
ATOM 774 N N . LEU B 2 44 ? 14.73688 6.73606 1.09222 1.000 15.77881 100 LEU A N 1
ATOM 775 C CA . LEU B 2 44 ? 15.51336 5.54055 1.34421 1.000 16.17056 100 LEU A CA 1
ATOM 776 C C . LEU B 2 44 ? 14.87000 4.79780 2.50573 1.000 17.11610 100 LEU A C 1
ATOM 777 O O . LEU B 2 44 ? 14.19948 5.41229 3.34108 1.000 15.74803 100 LEU A O 1
ATOM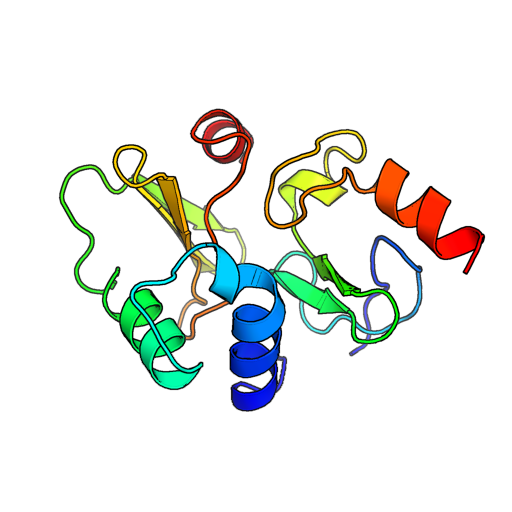 782 N N . THR B 2 45 ? 15.06223 3.47962 2.56339 1.000 16.73393 101 THR A N 1
ATOM 783 C CA . THR B 2 45 ? 14.40335 2.72302 3.62891 1.000 20.90291 101 THR A CA 1
ATOM 784 C C . THR B 2 45 ? 15.33185 1.65543 4.19047 1.000 17.09777 101 THR A C 1
ATOM 785 O O . THR B 2 45 ? 16.23417 1.15653 3.50574 1.000 17.56394 101 THR A O 1
ATOM 789 N N . LYS B 2 46 ? 15.09355 1.32787 5.46008 1.000 17.31032 102 LYS A N 1
ATOM 790 C CA . LYS B 2 46 ? 15.79772 0.29132 6.19109 1.000 18.66024 102 LYS A CA 1
ATOM 791 C C . LYS B 2 46 ? 14.78260 -0.41140 7.08931 1.000 18.81050 102 LYS A C 1
ATOM 792 O O . LYS B 2 46 ? 13.76883 0.17739 7.46047 1.000 17.50007 102 LYS A O 1
ATOM 798 N N . THR B 2 47 ? 15.04574 -1.66893 7.42951 1.000 21.71625 103 THR A N 1
ATOM 799 C CA . THR B 2 47 ? 14.18634 -2.41062 8.34674 1.000 19.70116 103 THR A CA 1
ATOM 800 C C . THR B 2 47 ? 14.93799 -2.66085 9.64305 1.000 24.11395 103 THR A C 1
ATOM 801 O O . THR B 2 47 ? 16.14951 -2.88144 9.62994 1.000 26.72482 103 THR A O 1
ATOM 805 N N . ARG B 2 48 ? 14.23169 -2.57703 10.77368 1.000 20.75359 104 ARG A N 1
ATOM 806 C CA . ARG B 2 48 ? 14.92785 -2.86694 12.01204 1.000 23.96319 104 ARG A CA 1
ATOM 807 C C . ARG B 2 48 ? 14.58620 -4.26657 12.51035 1.000 26.31523 104 ARG A C 1
ATOM 808 O O . ARG B 2 48 ? 13.67651 -4.92449 11.98291 1.000 23.34962 104 ARG A O 1
ATOM 816 N N . PRO B 2 49 ? 15.34544 -4.78333 13.49219 1.000 25.61469 105 PRO A N 1
ATOM 817 C CA . PRO B 2 49 ? 15.14628 -6.17633 13.91794 1.000 27.11678 105 PRO A CA 1
ATOM 818 C C . PRO B 2 49 ? 13.75670 -6.48993 14.42860 1.000 26.83929 105 PRO A C 1
ATOM 819 O O . PRO B 2 49 ? 13.35505 -7.65928 14.38260 1.000 31.62878 105 PRO A O 1
ATOM 823 N N . ASN B 2 50 ? 13.01405 -5.50235 14.91805 1.000 24.50319 106 ASN A N 1
ATOM 824 C CA . ASN B 2 50 ? 11.66229 -5.71127 15.44208 1.000 24.42889 106 ASN A CA 1
ATOM 825 C C . ASN B 2 50 ? 10.58849 -5.51077 14.37551 1.000 27.65464 106 ASN A C 1
ATOM 826 O O . ASN B 2 50 ? 9.39613 -5.48222 14.70513 1.000 27.92667 106 ASN A O 1
ATOM 831 N N . GLY B 2 51 ? 10.99115 -5.33380 13.12001 1.000 22.3300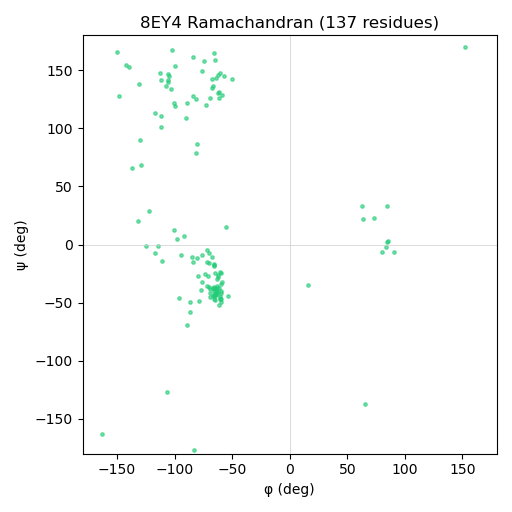3 107 GLY A N 1
ATOM 832 C CA . GLY B 2 51 ? 10.06099 -5.15851 12.02664 1.000 21.02567 107 GLY A CA 1
ATOM 833 C C . GLY B 2 51 ? 9.68043 -3.73065 11.72152 1.000 24.91974 107 GLY A C 1
ATOM 834 O O . GLY B 2 51 ? 8.94888 -3.50032 10.74395 1.000 24.59752 107 GLY A O 1
ATOM 835 N N . ASP B 2 52 ? 10.11076 -2.76921 12.53141 1.000 18.73505 108 ASP A N 1
ATOM 836 C CA . ASP B 2 52 ? 9.93115 -1.37295 12.18271 1.000 17.98733 108 ASP A CA 1
ATOM 837 C C . ASP B 2 52 ? 10.57591 -1.08775 10.82777 1.000 21.23610 108 ASP A C 1
ATOM 838 O O . ASP B 2 52 ? 11.62173 -1.64398 10.48727 1.000 21.82177 108 ASP A O 1
ATOM 843 N N . THR B 2 53 ? 9.95781 -0.20010 10.05862 1.000 16.24411 109 THR A N 1
ATOM 844 C CA . THR B 2 53 ? 10.60016 0.34457 8.86160 1.000 15.81940 109 THR A CA 1
ATOM 845 C C . THR B 2 53 ? 10.99886 1.79352 9.09951 1.000 19.98220 109 THR A C 1
ATOM 846 O O . THR B 2 53 ? 10.22346 2.56976 9.65391 1.000 20.17360 109 THR A O 1
ATOM 850 N N . LEU B 2 54 ? 12.20922 2.15378 8.66985 1.000 15.21019 110 LEU A N 1
ATOM 851 C CA . LEU B 2 54 ? 12.70249 3.52298 8.71518 1.000 15.14723 110 LEU A CA 1
ATOM 852 C C . LEU B 2 54 ? 12.69154 4.13789 7.32634 1.000 14.43860 110 LEU A C 1
ATOM 853 O O . LEU B 2 54 ? 12.98762 3.45530 6.33471 1.000 14.66830 110 LEU A O 1
ATOM 858 N N . TYR B 2 55 ? 12.40740 5.43729 7.26806 1.000 13.34966 111 TYR A N 1
ATOM 859 C CA . TYR B 2 55 ? 12.32513 6.17653 6.01441 1.000 14.93415 111 TYR A CA 1
ATOM 860 C C . TYR B 2 55 ? 13.14757 7.44808 6.10623 1.000 15.70992 111 TYR A C 1
ATOM 861 O O . TYR B 2 55 ? 13.09026 8.15556 7.11557 1.000 15.38738 111 TYR A O 1
ATOM 870 N N . TYR B 2 56 ? 13.88915 7.77371 5.03651 1.000 13.73467 112 TYR A N 1
ATOM 871 C CA . TYR B 2 56 ? 14.62066 9.03557 5.05938 1.000 12.83527 112 TYR A CA 1
ATOM 872 C C . TYR B 2 56 ? 14.70677 9.58107 3.64620 1.000 15.51856 112 TYR A C 1
ATOM 873 O O . TYR B 2 56 ? 15.17197 8.87383 2.74754 1.000 15.90513 112 TYR A O 1
ATOM 882 N N . ASN B 2 57 ? 14.30446 10.83379 3.47170 1.000 13.45325 113 ASN A N 1
ATOM 883 C CA . ASN B 2 57 ? 14.43842 11.47663 2.16012 1.000 14.08827 113 ASN A CA 1
ATOM 884 C C . ASN B 2 57 ? 15.48212 12.57294 2.26124 1.000 19.90573 113 ASN A C 1
ATOM 885 O O . ASN B 2 57 ? 15.25151 13.58947 2.95370 1.000 16.57934 113 ASN A O 1
ATOM 890 N N . PRO B 2 58 ? 16.64741 12.40253 1.63159 1.000 16.99683 114 PRO A N 1
ATOM 891 C CA . PRO B 2 58 ? 17.70690 13.41498 1.77292 1.000 17.25638 114 PRO A CA 1
ATOM 892 C C . PRO B 2 58 ? 17.33648 14.76332 1.18053 1.000 19.71502 114 PRO A C 1
ATOM 893 O O . PRO B 2 58 ? 17.92690 15.77738 1.58917 1.000 19.61695 114 PRO A O 1
ATOM 897 N N . VAL B 2 59 ? 16.40538 14.81347 0.20214 1.000 15.75125 115 VAL A N 1
ATOM 8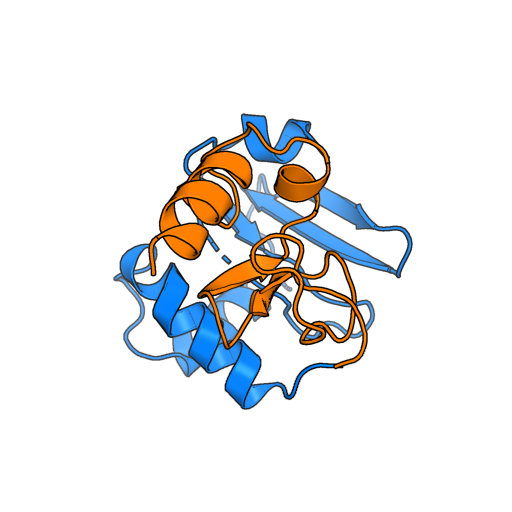98 C CA . VAL B 2 59 ? 16.05311 16.08722 -0.41640 1.000 18.44709 115 VAL A CA 1
ATOM 899 C C . VAL B 2 59 ? 15.30449 16.96901 0.56504 1.000 20.80758 115 VAL A C 1
ATOM 900 O O . VAL B 2 59 ? 15.56821 18.17573 0.66156 1.000 20.18110 115 VAL A O 1
ATOM 904 N N . THR B 2 60 ? 14.33630 16.39320 1.28059 1.000 15.67919 116 THR A N 1
ATOM 905 C CA . THR B 2 60 ? 13.55981 17.18167 2.23340 1.000 17.19940 116 THR A CA 1
ATOM 906 C C . THR B 2 60 ? 14.12521 17.09917 3.64081 1.000 17.40640 116 THR A C 1
ATOM 907 O O . THR B 2 60 ? 13.66854 17.83843 4.52305 1.000 16.69497 116 THR A O 1
ATOM 911 N N . ASN B 2 61 ? 15.09661 16.21326 3.85558 1.000 14.50131 117 ASN A N 1
ATOM 912 C CA . ASN B 2 61 ? 15.68911 15.93005 5.17125 1.000 15.67001 117 ASN A CA 1
ATOM 913 C C . ASN B 2 61 ? 14.66847 15.36570 6.14790 1.000 16.93705 117 ASN A C 1
ATOM 914 O O . ASN B 2 61 ? 14.73879 15.63782 7.35027 1.000 15.78308 117 ASN A O 1
ATOM 919 N N . VAL B 2 62 ? 13.69664 14.60117 5.67273 1.000 13.97805 118 VAL A N 1
ATOM 920 C CA . VAL B 2 62 ? 12.64315 14.07829 6.54123 1.000 13.81944 118 VAL A CA 1
ATOM 921 C C . VAL B 2 62 ? 12.93199 12.63170 6.89020 1.000 16.42084 118 VAL A C 1
ATOM 922 O O . VAL B 2 62 ? 13.05469 11.78514 6.00242 1.000 14.92785 118 VAL A O 1
ATOM 926 N N . PHE B 2 63 ? 13.04825 12.34777 8.19154 1.000 15.07804 119 PHE A N 1
ATOM 927 C CA . PHE B 2 63 ? 13.14416 10.99003 8.70225 1.000 12.27580 119 PHE A CA 1
ATOM 928 C C . PHE B 2 63 ? 11.81590 10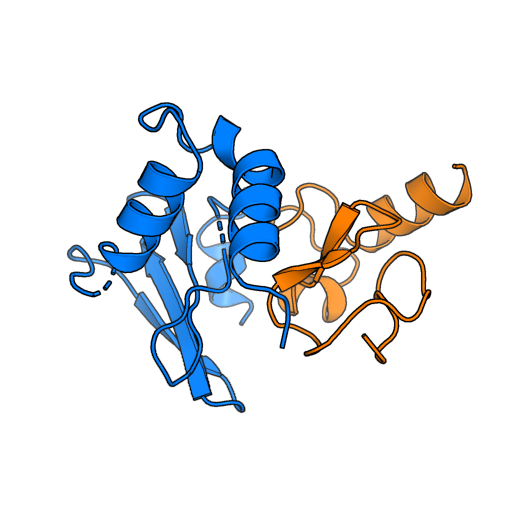.59440 9.35726 1.000 15.12545 119 PHE A C 1
ATOM 929 O O . PHE B 2 63 ? 11.20254 11.40411 10.07259 1.000 12.82237 119 PHE A O 1
ATOM 937 N N . ALA B 2 64 ? 11.39751 9.34170 9.16877 1.000 14.42329 120 ALA A N 1
ATOM 938 C CA . ALA B 2 64 ? 10.21128 8.84222 9.86801 1.000 14.07043 120 ALA A CA 1
ATOM 939 C C . ALA B 2 64 ? 10.34346 7.33668 10.07552 1.000 17.37419 120 ALA A C 1
ATOM 940 O O . ALA B 2 64 ? 11.11792 6.66148 9.40147 1.000 15.62587 120 ALA A O 1
ATOM 942 N N A SER B 2 65 ? 9.58012 6.81032 11.02983 0.500 17.87081 121 SER A N 1
ATOM 943 N N B SER B 2 65 ? 9.57760 6.81153 11.02956 0.500 17.86575 121 SER A N 1
ATOM 944 C CA A SER B 2 65 ? 9.58011 5.37406 11.25913 0.500 16.09317 121 SER A CA 1
ATOM 945 C CA B SER B 2 65 ? 9.58398 5.37186 11.23485 0.500 16.12049 121 SER A CA 1
ATOM 946 C C A SER B 2 65 ? 8.18181 4.93232 11.65439 0.500 19.02480 121 SER A C 1
ATOM 947 C C B SER B 2 65 ? 8.20103 4.92399 11.67688 0.500 19.01020 121 SER A C 1
ATOM 948 O O A SER B 2 65 ? 7.38433 5.71664 12.18445 0.500 17.73614 121 SER A O 1
ATOM 949 O O B SER B 2 65 ? 7.43481 5.69556 12.26843 0.500 18.08105 121 SER A O 1
ATOM 954 N N . LYS B 2 66 ? 7.88382 3.66877 11.36494 1.000 18.27186 122 LYS A N 1
ATOM 955 C CA . LYS B 2 66 ? 6.60236 3.08214 11.72015 1.000 18.18856 122 LYS A CA 1
ATOM 956 C C . LYS B 2 66 ? 6.82925 1.64059 12.14210 1.000 16.90958 122 LYS A C 1
ATOM 957 O O . LYS B 2 66 ? 7.83693 1.03144 11.77296 1.000 19.23294 122 LYS A O 1
ATOM 963 N N . ASP B 2 67 ? 5.88344 1.08113 12.91599 1.000 17.96087 123 ASP A N 1
ATOM 964 C CA . ASP B 2 67 ? 6.04161 -0.30706 13.33802 1.000 18.67873 123 ASP A CA 1
ATOM 965 C C .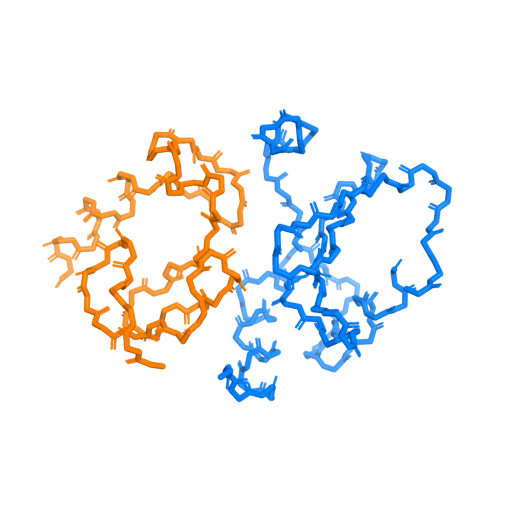 ASP B 2 67 ? 5.54753 -1.24898 12.23116 1.000 21.70035 123 ASP A C 1
ATOM 966 O O . ASP B 2 67 ? 5.11016 -0.81475 11.16170 1.000 23.90849 123 ASP A O 1
ATOM 971 N N . ILE B 2 68 ? 5.57799 -2.55705 12.50313 1.000 22.39965 124 ILE A N 1
ATOM 972 C CA . ILE B 2 68 ? 5.27483 -3.54173 11.46204 1.000 24.56036 124 ILE A CA 1
ATOM 973 C C . ILE B 2 68 ? 3.82376 -3.45733 10.99630 1.000 28.91113 124 ILE A C 1
ATOM 974 O O . ILE B 2 68 ? 3.48698 -3.93556 9.90151 1.000 33.57036 124 ILE A O 1
ATOM 979 N N . ASN B 2 69 ? 2.95931 -2.83409 11.78359 1.000 30.24186 125 ASN A N 1
ATOM 980 C CA . ASN B 2 69 ? 1.56042 -2.65572 11.43593 1.000 32.74430 125 ASN A CA 1
ATOM 981 C C . ASN B 2 69 ? 1.25965 -1.25825 10.90634 1.000 32.76150 125 ASN A C 1
ATOM 982 O O . ASN B 2 69 ? 0.08505 -0.90129 10.75500 1.000 37.32428 125 ASN A O 1
ATOM 987 N N . GLY B 2 70 ? 2.28729 -0.47782 10.59163 1.000 26.29610 126 GLY A N 1
ATOM 988 C CA . GLY B 2 70 ? 2.11809 0.82975 10.00218 1.000 26.56553 126 GLY A CA 1
ATOM 989 C C . GLY B 2 70 ? 1.86905 1.97112 10.96987 1.000 26.71312 126 GLY A C 1
ATOM 990 O O . GLY B 2 70 ? 1.66919 3.10576 10.52206 1.000 27.86732 126 GLY A O 1
ATOM 991 N N . VAL B 2 71 ? 1.86924 1.71752 12.26922 1.000 26.07185 127 VAL A N 1
ATOM 992 C CA . VAL B 2 71 ? 1.66221 2.75907 13.27738 1.000 30.21546 127 VAL A CA 1
ATOM 993 C C . VAL B 2 71 ? 2.90841 3.62945 13.35861 1.000 26.93112 127 VAL A C 1
ATOM 994 O O . VAL B 2 71 ? 3.99741 3.11366 13.64493 1.000 23.89689 127 VAL A O 1
ATOM 998 N N . PRO B 2 72 ? 2.80410 4.92936 13.10432 1.000 28.60125 128 PRO A N 1
ATOM 999 C CA . PRO B 2 72 ? 3.99939 5.77797 13.09783 1.000 21.88715 128 PRO A CA 1
ATOM 1000 C C . PRO B 2 72 ? 4.64048 5.83956 14.47956 1.000 21.77322 128 PRO A C 1
ATOM 1001 O O . PRO B 2 72 ? 3.95007 5.84356 15.49978 1.000 25.28898 128 PRO A O 1
ATOM 1005 N N . ARG B 2 73 ? 5.97469 5.86996 14.50349 1.000 18.25820 129 ARG A N 1
ATOM 1006 C CA . ARG B 2 73 ? 6.74474 6.10019 15.72968 1.000 19.38866 129 ARG A CA 1
ATOM 1007 C C . ARG B 2 73 ? 7.13983 7.55934 15.87503 1.000 22.76515 129 ARG A C 1
ATOM 1008 O O . ARG B 2 73 ? 7.01193 8.12735 16.96634 1.000 21.20608 129 ARG A O 1
ATOM 1016 N N . THR B 2 74 ? 7.64956 8.16466 14.79212 1.000 17.39006 130 THR A N 1
ATOM 1017 C CA . THR B 2 74 ? 8.20756 9.50585 14.85886 1.000 16.15716 130 THR A CA 1
ATOM 1018 C C . THR B 2 74 ? 8.31873 10.08039 13.44943 1.000 14.41202 130 THR A C 1
ATOM 1019 O O . THR B 2 74 ? 8.28849 9.35066 12.45623 1.000 14.69804 130 THR A O 1
ATOM 1031 N N . PHE B 2 76 ? 10.73872 13.55933 11.95155 1.000 13.70551 132 PHE A N 1
ATOM 1032 C CA . PHE B 2 76 ? 11.53447 14.73130 12.29487 1.000 13.92783 132 PHE A CA 1
ATOM 1033 C C . PHE B 2 76 ? 12.54859 14.98229 11.18873 1.000 15.73846 132 PHE A C 1
ATOM 1034 O O . PHE B 2 76 ? 12.79150 14.13466 10.32534 1.000 15.72568 132 PHE A O 1
ATOM 1042 N N . LYS B 2 77 ? 13.18870 16.13818 11.28299 1.000 15.11966 133 LYS A N 1
ATOM 1043 C CA . LYS B 2 77 ? 14.26066 16.54930 10.38895 1.000 13.92280 133 LYS A CA 1
ATOM 1044 C C . LYS B 2 77 ? 15.56630 16.57734 11.17048 1.000 14.75331 133 LYS A C 1
ATOM 1045 O O . LYS B 2 77 ? 15.81930 17.54224 11.90817 1.000 14.93533 133 LYS A O 1
ATOM 1051 N N . PRO B 2 78 ? 16.42570 15.55577 11.04692 1.000 16.19967 134 PRO A N 1
ATOM 1052 C CA . PRO B 2 78 ? 17.66388 15.51247 11.84610 1.000 17.72712 134 PRO A CA 1
ATOM 1053 C C . PRO B 2 78 ? 18.61598 16.61429 11.43647 1.000 18.51799 134 PRO A C 1
ATOM 1054 O O . PRO B 2 78 ? 18.88379 16.80559 10.24603 1.000 20.17949 134 PRO A O 1
ATOM 1058 N N . GLU B 2 79 ? 19.18543 17.29401 12.43155 1.000 16.73253 135 GLU A N 1
ATOM 1059 C CA . GLU B 2 79 ? 20.17182 18.32244 12.11982 1.000 20.79356 135 GLU A CA 1
ATOM 1060 C C . GLU B 2 79 ? 21.35498 17.74956 11.33539 1.000 22.91378 135 GLU A C 1
ATOM 1061 O O . GLU B 2 79 ? 21.91264 18.44141 10.47433 1.000 24.25109 135 GLU A O 1
ATOM 1067 N N . LYS B 2 80 ? 21.72175 16.49097 11.58597 1.000 18.98734 136 LYS A N 1
ATOM 1068 C CA . LYS B 2 80 ? 22.85413 15.84149 10.91429 1.000 22.14466 136 LYS A CA 1
ATOM 1069 C C . LYS B 2 80 ? 22.51488 15.32192 9.51531 1.000 25.12566 136 LYS A C 1
ATOM 1070 O O . LYS B 2 80 ? 23.43194 14.95961 8.75459 1.000 24.08574 136 LYS A O 1
ATOM 1076 N N . GLY B 2 81 ? 21.23981 15.28461 9.14115 1.000 24.45250 137 GLY A N 1
ATOM 1077 C CA . GLY B 2 81 ? 20.94223 14.99175 7.73682 1.000 20.42080 137 GLY A CA 1
ATOM 1078 C C . GLY B 2 81 ? 21.36075 13.58036 7.38744 1.000 19.89268 137 GLY A C 1
ATOM 1079 O O . GLY B 2 81 ? 21.16542 12.64622 8.16389 1.000 17.90658 137 GLY A O 1
ATOM 1080 N N . ILE B 2 82 ? 21.97793 13.41533 6.20864 1.000 22.19544 138 ILE A N 1
ATOM 1081 C CA . ILE B 2 82 ? 22.30124 12.06933 5.73449 1.000 25.66578 138 ILE A CA 1
ATOM 1082 C C . ILE B 2 82 ? 23.26946 11.36222 6.67149 1.000 25.98643 138 ILE A C 1
ATOM 1083 O O . ILE B 2 82 ? 23.31282 10.12554 6.72501 1.000 23.74410 138 ILE A O 1
ATOM 1088 N N . GLU B 2 83 ? 24.08283 12.11851 7.40473 1.000 21.05676 139 GLU A N 1
ATOM 1089 C CA . GLU B 2 83 ? 25.00378 11.47981 8.33140 1.000 20.51977 139 GLU A CA 1
ATOM 1090 C C . GLU B 2 83 ? 24.24665 10.67825 9.38930 1.000 18.41587 139 GLU A C 1
ATOM 1091 O O . GLU B 2 83 ? 24.70639 9.60994 9.82678 1.000 20.67494 139 GLU A O 1
ATOM 1097 N N . TYR B 2 84 ? 23.10533 11.20049 9.83118 1.000 18.86502 140 TYR A N 1
ATOM 1098 C CA . TYR B 2 84 ? 22.21992 10.46047 10.72774 1.000 18.12331 140 TYR A CA 1
ATOM 1099 C C . TYR B 2 84 ? 21.73548 9.16804 10.07669 1.000 16.59201 140 TYR A C 1
ATOM 1100 O O . TYR B 2 84 ? 21.74555 8.10306 10.69290 1.000 17.04446 140 TYR A O 1
ATOM 1109 N N . TRP B 2 85 ? 21.30700 9.24316 8.81249 1.000 17.73954 141 TRP A N 1
ATOM 1110 C CA . TRP B 2 85 ? 20.84057 8.03673 8.12721 1.000 18.72897 141 TRP A CA 1
ATOM 1111 C C . TRP B 2 85 ? 21.93678 6.99649 8.04010 1.000 19.54572 141 TRP A C 1
ATOM 1112 O O . TRP B 2 85 ? 21.69762 5.80299 8.26074 1.000 21.26966 141 TRP A O 1
ATOM 1123 N N . ASN B 2 86 ? 23.14136 7.41599 7.63625 1.000 20.27650 142 ASN A N 1
ATOM 1124 C CA . ASN B 2 86 ? 24.21560 6.45905 7.42900 1.000 25.34943 142 ASN A CA 1
ATOM 1125 C C . ASN B 2 86 ? 24.76314 5.88746 8.73281 1.000 24.53840 142 ASN A C 1
ATOM 1126 O O . ASN B 2 86 ? 25.57629 4.95678 8.68252 1.000 29.77207 142 ASN A O 1
ATOM 1131 N N . LYS B 2 87 ? 24.29954 6.37361 9.88182 1.000 23.86948 143 LYS A N 1
ATOM 1132 C CA . LYS B 2 87 ? 24.70382 5.80969 11.15955 1.000 27.91045 143 LYS A CA 1
ATOM 1133 C C . LYS B 2 87 ? 23.87015 4.60898 11.56238 1.000 28.75896 143 LYS A C 1
ATOM 1134 O O . LYS B 2 87 ? 24.24794 3.89293 12.49507 1.000 34.73238 143 LYS A O 1
ATOM 1140 N N . GLN B 2 88 ? 22.77337 4.33040 10.88153 1.000 30.64622 144 GLN A N 1
ATOM 1141 C CA . GLN B 2 88 ? 22.06936 3.10782 11.23491 1.000 41.75676 144 GLN A CA 1
ATOM 1142 C C . GLN B 2 88 ? 22.01344 2.12588 10.08239 1.000 47.53681 144 GLN A C 1
ATOM 1143 O O . GLN B 2 88 ? 22.55825 2.38086 9.00417 1.000 47.61572 144 GLN A O 1
#

B-factor: mean 27.29, std 11.33, range [11.89, 87.06]

Secondary structure (DSSP, 8-state):
---HHHHHHHHHHHHGGG-TT--SHHHHHHHHHH---PPTT-EEEE-TTS-EEEEETTTTEEEEE-TTS-B-----TTTHHHHHT-/--EE-TTT--EEESSTTS-PBPTTT--B--HHHHHSTT--SSSSSS-HHHHHHHHHH-

InterPro domains:
  IPR006914 VENN motif-containing domain [PF04829] (2515-2565)
  IPR008619 Filamentous haemagglutinin repeat [PF05594] (94-161)
  IPR008619 Filamentous haemagglutinin repeat [PF05594] (260-298)
  IPR008619 Filamentous haemagglutinin repeat [PF05594] (406-498)
  IPR008619 Filamentous haemagglutinin repeat [PF05594] (729-768)
  IPR008619 Filamentous haemagglutinin repeat [PF05594] (831-884)
  IPR008619 Filamentous haemagglutinin repeat [PF05594] (1081-1133)
  IPR008619 Filamentous haemagglutinin repeat [PF05594] (1465-1507)
  IPR008619 Filamentous haemagglutinin repeat [PF05594] (1571-1617)
  IPR008619 Filamentous haemagglutinin repeat [PF05594] (1637-1678)
  IPR010069 Toxin CdiA-like, Filamentous hemagglutinin motif repeats [TIGR01731] (113-147)
  IPR010069 Toxin CdiA-like, Filamentous hemagglutinin motif repeats [TIGR01731] (260-286)
  IPR010069 Toxin CdiA-like, Filamentous hemagglutinin motif repeats [TIGR01731] (267-307)
  IPR010069 Toxin CdiA-like, Filamentous hemagglutinin motif repeats [TIGR01731] (288-324)
  IPR010069 Toxin CdiA-like, Filamentous hemagglutinin motif repeats [TIGR01731] (307-341)
  IPR010069 Toxin CdiA-like, Filamentous hemagglutinin motif repeats [TIGR01731] (370-402)
  IPR010069 Toxin CdiA-like, Filamentous hemagglutinin motif repeats [TIGR01731] (388-419)
  IPR010069 Toxin CdiA-like, Filamentous hemagglutinin motif repeats [TIGR01731] (402-441)
  IPR010069 Toxin CdiA-like, Filamentous hemagglutinin motif repeats [TIGR01731] (422-460)
  IPR010069 Toxin CdiA-like, Filamentous hemagglutinin motif repeats [TIGR01731] (441-478)

Solvent-accessible surface area: 7512 Å² total

Organism: Escherichia coli (NCBI:txid562)

Radius of gyration: 14.35 Å; Cα contacts (8 Å, |Δi|>4): 245; chains: 2; bounding box: 32×31×42 Å

Sequence (144 aa):
GSYPCPCCGNKTIDEPGCYEICPICGWEDDPVQSADPDFSGGANSPSLNEAKRAFNEQKVEPVGNAYGHWTKHGKEFPEYQNAKQYVDAAHNFTNPPPGTLTKTRPNGDTLYYNPVTNVFASSKDINGVPRTFKPEKGIEYWNKQ

Nearest PDB structures (foldseek):
  8ey4-assembly1_I  TM=1.018E+00  e=2.031E-11  Escherichia coli O32:H37
  8ey4-assembly1_A  TM=1.012E+00  e=1.602E-16  Escherichia coli O32:H37
  7qrv-assembly2_B  TM=8.059E-01  e=7.664E-01  Homo sapiens
  8jxa-assembly1_B  TM=5.539E-01  e=3.368E+00  Rattus norvegicus
  4hab-assembly3_C  TM=5.865E-01  e=8.291E+00  Homo sapiens